Protein AF-A0A231VNX5-F1 (afdb_monomer_lite)

Structure (mmCIF, N/CA/C/O backbone):
data_AF-A0A231VNX5-F1
#
_entry.id   AF-A0A231VNX5-F1
#
loop_
_atom_site.group_PDB
_atom_site.id
_atom_site.type_symbol
_atom_site.label_atom_id
_atom_site.label_alt_id
_atom_site.label_comp_id
_atom_site.label_asym_id
_atom_site.label_entity_id
_atom_site.label_seq_id
_atom_site.pdbx_PDB_ins_code
_atom_site.Cartn_x
_atom_site.Cartn_y
_atom_site.Cartn_z
_atom_site.occupancy
_atom_site.B_iso_or_equiv
_atom_site.auth_seq_id
_atom_site.auth_comp_id
_atom_site.auth_asym_id
_atom_site.auth_atom_id
_atom_site.pdbx_PDB_model_num
ATOM 1 N N . PHE A 1 1 ? -18.971 3.110 2.033 1.00 89.12 1 PHE A N 1
ATOM 2 C CA . PHE A 1 1 ? -18.435 3.114 0.662 1.00 89.12 1 PHE A CA 1
ATOM 3 C C . PHE A 1 1 ? -19.239 2.134 -0.182 1.00 89.12 1 PHE A C 1
ATOM 5 O O . PHE A 1 1 ? -19.628 1.094 0.340 1.00 89.12 1 PHE A O 1
ATOM 12 N N . VAL A 1 2 ? -19.538 2.484 -1.434 1.00 92.44 2 VAL A N 1
ATOM 13 C CA . VAL A 1 2 ? -20.163 1.580 -2.410 1.00 92.44 2 VAL A CA 1
ATOM 14 C C . VAL A 1 2 ? -19.119 1.315 -3.477 1.00 92.44 2 VAL A C 1
ATOM 16 O O . VAL A 1 2 ? -18.562 2.260 -4.030 1.00 92.44 2 VAL A O 1
ATOM 19 N N . PHE A 1 3 ? -18.827 0.040 -3.713 1.00 92.38 3 PHE A N 1
ATOM 20 C CA . PHE A 1 3 ? -17.863 -0.350 -4.728 1.00 92.38 3 PHE A CA 1
ATOM 21 C C . PHE A 1 3 ? -18.417 0.013 -6.114 1.00 92.38 3 PHE A C 1
ATOM 23 O O . PHE A 1 3 ? -19.592 -0.269 -6.358 1.00 92.38 3 PHE A O 1
ATOM 30 N N . PRO A 1 4 ? -17.635 0.657 -6.993 1.00 93.44 4 PRO A N 1
ATOM 31 C CA . PRO A 1 4 ? -18.127 1.010 -8.316 1.00 93.44 4 PRO A CA 1
ATOM 32 C C . PRO A 1 4 ? -18.312 -0.244 -9.181 1.00 93.44 4 PRO A C 1
ATOM 34 O O . PRO A 1 4 ? -17.535 -1.193 -9.084 1.00 93.44 4 PRO A O 1
ATOM 37 N N . ASP A 1 5 ? -19.338 -0.235 -10.036 1.00 93.38 5 ASP A N 1
ATOM 38 C CA . ASP A 1 5 ? -19.585 -1.318 -11.001 1.00 93.38 5 ASP A CA 1
ATOM 39 C C . ASP A 1 5 ? -18.531 -1.336 -12.123 1.00 93.38 5 ASP A C 1
ATOM 41 O O . ASP A 1 5 ? -18.221 -2.390 -12.677 1.00 93.38 5 ASP A O 1
ATOM 45 N N . ASP A 1 6 ? -17.967 -0.166 -12.438 1.00 94.00 6 ASP A N 1
ATOM 46 C CA . ASP A 1 6 ? -16.879 0.012 -13.396 1.00 94.00 6 ASP A CA 1
ATOM 47 C C . ASP A 1 6 ? -15.547 0.244 -12.669 1.00 94.00 6 ASP A C 1
ATOM 49 O O . ASP A 1 6 ? -15.422 1.118 -11.807 1.00 94.00 6 ASP A O 1
ATOM 53 N N . LEU A 1 7 ? -14.546 -0.559 -13.028 1.00 92.62 7 LEU A N 1
ATOM 54 C CA . LEU A 1 7 ? -13.234 -0.596 -12.388 1.00 92.62 7 LEU A CA 1
ATOM 55 C C . LEU A 1 7 ? -12.119 -0.039 -13.268 1.00 92.62 7 LEU A C 1
ATOM 57 O O . LEU A 1 7 ? -10.978 0.003 -12.802 1.00 92.62 7 LEU A O 1
ATOM 61 N N . GLU A 1 8 ? -12.422 0.385 -14.502 1.00 90.44 8 GLU A N 1
ATOM 62 C CA . GLU A 1 8 ? -11.413 0.821 -15.476 1.00 90.44 8 GLU A CA 1
ATOM 63 C C . GLU A 1 8 ? -10.498 1.923 -14.918 1.00 90.44 8 GLU A C 1
ATOM 65 O O . GLU A 1 8 ? -9.282 1.888 -15.128 1.00 90.44 8 GLU A O 1
ATOM 70 N N . ASP A 1 9 ? -11.066 2.848 -14.143 1.00 91.00 9 ASP A N 1
ATOM 71 C CA . ASP A 1 9 ? -10.352 3.965 -13.516 1.00 91.00 9 ASP A CA 1
ATOM 72 C C . ASP A 1 9 ? -10.323 3.899 -11.981 1.00 91.00 9 ASP A C 1
ATOM 74 O O . ASP A 1 9 ? -9.815 4.810 -11.325 1.00 91.00 9 ASP A O 1
ATOM 78 N N . PHE A 1 10 ? -10.840 2.824 -11.378 1.00 95.62 10 PHE A N 1
ATOM 79 C CA . PHE A 1 10 ? -10.881 2.701 -9.919 1.00 95.62 10 PHE A CA 1
ATOM 80 C C . PHE A 1 10 ? -9.504 2.388 -9.322 1.00 95.62 10 PHE A C 1
ATOM 82 O O . PHE A 1 10 ? -9.124 2.944 -8.286 1.00 95.62 10 PHE A O 1
ATOM 89 N N . TYR A 1 11 ? -8.756 1.492 -9.968 1.00 96.25 11 TYR A N 1
ATOM 90 C CA . TYR A 1 11 ? -7.473 1.016 -9.462 1.00 96.25 11 TYR A CA 1
ATOM 91 C C . TYR A 1 11 ? -6.281 1.783 -10.044 1.00 96.25 11 TYR A C 1
ATOM 93 O O . TYR A 1 11 ? -6.281 2.122 -11.231 1.00 96.25 11 TYR A O 1
ATOM 101 N N . PRO A 1 12 ? -5.209 1.976 -9.251 1.00 95.88 12 PRO A N 1
ATOM 102 C CA . PRO A 1 12 ? -3.956 2.527 -9.755 1.00 95.88 12 PRO A CA 1
ATOM 103 C C . PRO A 1 12 ? -3.390 1.664 -10.893 1.00 95.88 12 PRO A C 1
ATOM 105 O O . PRO A 1 12 ? -3.318 0.432 -10.794 1.00 95.88 12 PRO A O 1
ATOM 108 N N . LYS A 1 13 ? -2.968 2.310 -11.985 1.00 94.44 13 LYS A N 1
ATOM 109 C CA . LYS A 1 13 ? -2.591 1.626 -13.233 1.00 94.44 13 LYS A CA 1
ATOM 110 C C . LYS A 1 13 ? -1.104 1.285 -13.252 1.00 94.44 13 LYS A C 1
ATOM 112 O O . LYS A 1 13 ? -0.724 0.176 -13.638 1.00 94.44 13 LYS A O 1
ATOM 117 N N . THR A 1 14 ? -0.259 2.198 -12.784 1.00 96.00 14 THR A N 1
ATOM 118 C CA . THR A 1 14 ? 1.200 2.038 -12.792 1.00 96.00 14 THR A CA 1
ATOM 119 C C . THR A 1 14 ? 1.726 1.367 -11.524 1.00 96.00 14 THR A C 1
ATOM 121 O O . THR A 1 14 ? 1.112 1.421 -10.462 1.00 96.00 14 THR A O 1
ATOM 124 N N . ASN A 1 15 ? 2.912 0.753 -11.607 1.00 96.06 15 ASN A N 1
ATOM 125 C CA . ASN A 1 15 ? 3.555 0.147 -10.436 1.00 96.06 15 ASN A CA 1
ATOM 126 C C . ASN A 1 15 ? 3.797 1.165 -9.314 1.00 96.06 15 ASN A C 1
ATOM 128 O O . ASN A 1 15 ? 3.576 0.833 -8.154 1.00 96.06 15 ASN A O 1
ATOM 132 N N . ARG A 1 16 ? 4.203 2.396 -9.656 1.00 95.88 16 ARG A N 1
ATOM 133 C CA . ARG A 1 16 ? 4.422 3.460 -8.669 1.00 95.88 16 ARG A CA 1
ATOM 134 C C . ARG A 1 16 ? 3.125 3.833 -7.955 1.00 95.88 16 ARG A C 1
ATOM 136 O O . ARG A 1 16 ? 3.092 3.772 -6.735 1.00 95.88 16 ARG A O 1
ATOM 143 N N . GLU A 1 17 ? 2.049 4.104 -8.692 1.00 97.12 17 GLU A N 1
ATOM 144 C CA . GLU A 1 17 ? 0.753 4.438 -8.080 1.00 97.12 17 GLU A CA 1
ATOM 145 C C . GLU A 1 17 ? 0.234 3.298 -7.193 1.00 97.12 17 GLU A C 1
ATOM 147 O O . GLU A 1 17 ? -0.321 3.545 -6.125 1.00 97.12 17 GLU A O 1
ATOM 152 N N . LYS A 1 18 ? 0.436 2.035 -7.600 1.00 97.88 18 LYS A N 1
ATOM 153 C CA . LYS A 1 18 ? 0.070 0.862 -6.789 1.00 97.88 18 LYS A CA 1
ATOM 154 C C . LYS A 1 18 ? 0.857 0.813 -5.481 1.00 97.88 18 LYS A C 1
ATOM 156 O O . LYS A 1 18 ? 0.275 0.554 -4.432 1.00 97.88 18 LYS A O 1
ATOM 161 N N . ILE A 1 19 ? 2.164 1.070 -5.536 1.00 97.88 19 ILE A N 1
ATOM 162 C CA . ILE A 1 19 ? 3.042 1.120 -4.359 1.00 97.88 19 ILE A CA 1
ATOM 163 C C . ILE A 1 19 ? 2.606 2.249 -3.417 1.00 97.88 19 ILE A C 1
ATOM 165 O O . ILE A 1 19 ? 2.385 1.999 -2.234 1.00 97.88 19 ILE A O 1
ATOM 169 N N . GLU A 1 20 ? 2.430 3.463 -3.939 1.00 97.69 20 GLU A N 1
ATOM 170 C CA . GLU A 1 20 ? 2.002 4.636 -3.168 1.00 97.69 20 GLU A CA 1
ATOM 171 C C . GLU A 1 20 ? 0.631 4.406 -2.516 1.00 97.69 20 GLU A C 1
ATOM 173 O O . GLU A 1 20 ? 0.463 4.638 -1.318 1.00 97.69 20 GLU A O 1
ATOM 178 N N . THR A 1 21 ? -0.325 3.860 -3.274 1.00 98.44 21 THR A N 1
ATOM 179 C CA . THR A 1 21 ? -1.665 3.518 -2.774 1.00 98.44 21 THR A CA 1
ATOM 180 C C . THR A 1 21 ? -1.598 2.457 -1.677 1.00 98.44 21 THR A C 1
ATOM 182 O O . THR A 1 21 ? -2.246 2.602 -0.641 1.00 98.44 21 THR A O 1
ATOM 185 N N . ASN A 1 22 ? -0.782 1.412 -1.853 1.00 98.50 22 ASN A N 1
ATOM 186 C CA . ASN A 1 22 ? -0.613 0.372 -0.841 1.00 98.50 22 ASN A CA 1
ATOM 187 C C . ASN A 1 22 ? -0.012 0.935 0.459 1.00 98.50 22 ASN A C 1
ATOM 189 O O . ASN A 1 22 ? -0.479 0.588 1.543 1.00 98.50 22 ASN A O 1
ATOM 193 N N . ILE A 1 23 ? 0.995 1.810 0.367 1.00 98.50 23 ILE A N 1
ATOM 194 C CA . ILE A 1 23 ? 1.610 2.464 1.533 1.00 98.50 23 ILE A CA 1
ATOM 195 C C . ILE A 1 23 ? 0.592 3.356 2.250 1.00 98.50 23 ILE A C 1
ATOM 197 O O . ILE A 1 23 ? 0.463 3.268 3.470 1.00 98.50 23 ILE A O 1
ATOM 201 N N . ALA A 1 24 ? -0.167 4.164 1.506 1.00 98.62 24 ALA A N 1
ATOM 202 C CA . ALA A 1 24 ? -1.198 5.032 2.069 1.00 98.62 24 ALA A CA 1
ATOM 203 C C . ALA A 1 24 ? -2.314 4.235 2.768 1.00 98.62 24 ALA A C 1
ATOM 205 O O . ALA A 1 24 ? -2.768 4.621 3.846 1.00 98.62 24 ALA A O 1
ATOM 206 N N . ALA A 1 25 ? -2.727 3.100 2.195 1.00 98.69 25 ALA A N 1
ATOM 207 C CA . ALA A 1 25 ? -3.697 2.205 2.818 1.00 98.69 25 ALA A CA 1
ATOM 208 C C . ALA A 1 25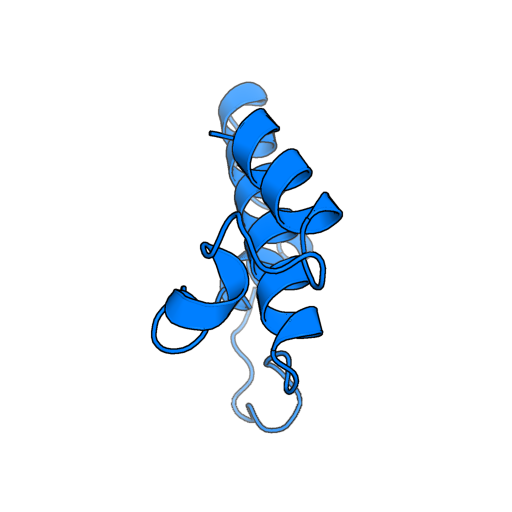 ? -3.162 1.608 4.134 1.00 98.69 25 ALA A C 1
ATOM 210 O O . ALA A 1 25 ? -3.882 1.589 5.131 1.00 98.69 25 ALA A O 1
ATOM 211 N N . ILE A 1 26 ? -1.896 1.172 4.170 1.00 98.56 26 ILE A N 1
ATOM 212 C CA . ILE A 1 26 ? -1.261 0.629 5.384 1.00 98.56 26 ILE A CA 1
ATOM 213 C C . ILE A 1 26 ? -1.142 1.698 6.478 1.00 98.56 26 ILE A C 1
ATOM 215 O O . ILE A 1 26 ? -1.492 1.429 7.629 1.00 98.56 26 ILE A O 1
ATOM 219 N N . ASP A 1 27 ? -0.699 2.912 6.132 1.00 98.69 27 ASP A N 1
ATOM 220 C CA . ASP A 1 27 ? -0.658 4.038 7.073 1.00 98.69 27 ASP A CA 1
ATOM 221 C C . ASP A 1 27 ? -2.046 4.324 7.662 1.00 98.69 27 ASP A C 1
ATOM 223 O O . ASP A 1 27 ? -2.207 4.427 8.881 1.00 98.69 27 ASP A O 1
ATOM 227 N N . LEU A 1 28 ? -3.070 4.383 6.805 1.00 98.75 28 LEU A N 1
ATOM 228 C CA . LEU A 1 28 ? -4.444 4.613 7.232 1.00 98.75 28 LEU A CA 1
ATOM 229 C C . LEU A 1 28 ? -4.917 3.540 8.221 1.00 98.75 28 LEU A C 1
ATOM 231 O O . LEU A 1 28 ? -5.454 3.900 9.267 1.00 98.75 28 LEU A O 1
ATOM 235 N N . VAL A 1 29 ? -4.687 2.249 7.947 1.00 98.50 29 VAL A N 1
ATOM 236 C CA . VAL A 1 29 ? -5.045 1.171 8.890 1.00 98.50 29 VAL A CA 1
ATOM 237 C C . VAL A 1 29 ? -4.381 1.398 10.248 1.00 98.50 29 VAL A C 1
ATOM 239 O O . VAL A 1 29 ? -5.072 1.392 11.266 1.00 98.50 29 VAL A O 1
ATOM 242 N N . LYS A 1 30 ? -3.077 1.698 10.280 1.00 98.31 30 LYS A N 1
ATOM 243 C CA . LYS A 1 30 ? -2.359 1.952 11.540 1.00 98.31 30 LYS A CA 1
ATOM 244 C C . LYS A 1 30 ? -2.915 3.148 12.312 1.00 98.31 30 LYS A C 1
ATOM 246 O O . LYS A 1 30 ? -3.027 3.096 13.541 1.00 98.31 30 LYS A O 1
ATOM 251 N N . ARG A 1 31 ? -3.288 4.230 11.619 1.00 98.50 31 ARG A N 1
ATOM 252 C 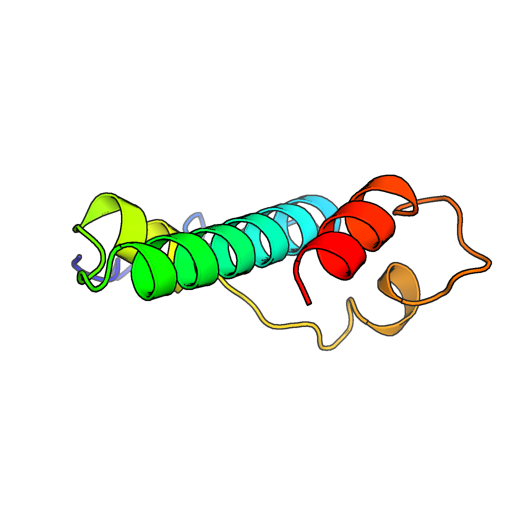CA . ARG A 1 31 ? -3.938 5.392 12.249 1.00 98.50 31 ARG A CA 1
ATOM 253 C C . ARG A 1 31 ? -5.305 5.025 12.827 1.00 98.50 31 ARG A C 1
ATOM 255 O O . ARG A 1 31 ? -5.567 5.346 13.984 1.00 98.50 31 ARG A O 1
ATOM 262 N N . LEU A 1 32 ? -6.133 4.300 12.074 1.00 98.69 32 LEU A N 1
ATOM 263 C CA . LEU A 1 32 ? -7.456 3.846 12.519 1.00 98.69 32 LEU A CA 1
ATOM 264 C C . LEU A 1 32 ? -7.379 2.935 13.750 1.00 98.69 32 LEU A C 1
ATOM 266 O O . LEU A 1 32 ? -8.152 3.107 14.694 1.00 98.69 32 LEU A O 1
ATOM 270 N N . GLU A 1 33 ? -6.415 2.012 13.776 1.00 98.19 33 GLU A N 1
ATOM 271 C CA . GLU A 1 33 ? -6.155 1.134 14.922 1.00 98.19 33 GLU A CA 1
ATOM 272 C C . GLU A 1 33 ? -5.761 1.931 16.170 1.00 98.19 33 GLU A C 1
ATOM 274 O O . GLU A 1 33 ? -6.317 1.717 17.252 1.00 98.19 33 GLU A O 1
ATOM 279 N N . LYS A 1 34 ? -4.847 2.899 16.021 1.00 98.19 34 LYS A N 1
ATOM 280 C CA . LYS A 1 34 ? -4.426 3.794 17.109 1.00 98.19 34 LYS A CA 1
ATOM 281 C C . LYS A 1 34 ? -5.593 4.623 17.650 1.00 98.19 34 LYS A C 1
ATOM 283 O O . LYS A 1 34 ? -5.715 4.798 18.861 1.00 98.19 34 LYS A O 1
ATOM 288 N N . GLU A 1 35 ? -6.439 5.126 16.758 1.00 98.38 35 GLU A N 1
ATOM 289 C CA . GLU A 1 35 ? -7.620 5.934 17.081 1.00 98.38 35 GLU A CA 1
ATOM 290 C C . GLU A 1 35 ? -8.811 5.091 17.570 1.00 98.38 35 GLU A C 1
ATOM 292 O O . GLU A 1 35 ? -9.787 5.648 18.069 1.00 98.38 35 GLU A O 1
ATOM 297 N N . ARG A 1 36 ? -8.732 3.755 17.468 1.00 98.31 36 ARG A N 1
ATOM 298 C CA . ARG A 1 36 ? -9.794 2.799 17.828 1.00 98.31 36 ARG A CA 1
ATOM 299 C C . ARG A 1 36 ? -11.137 3.116 17.170 1.00 98.31 36 ARG A C 1
ATOM 301 O O . ARG A 1 36 ? -12.190 2.997 17.799 1.00 98.31 36 ARG A O 1
ATOM 308 N N . ARG A 1 37 ? -11.109 3.505 15.898 1.00 98.44 37 ARG A N 1
ATOM 309 C CA . ARG A 1 37 ? -12.315 3.814 15.123 1.00 98.44 37 ARG A CA 1
ATOM 310 C C . ARG A 1 37 ? -12.332 3.082 13.791 1.00 98.44 37 ARG A C 1
ATOM 312 O O . ARG A 1 37 ? -11.314 2.600 13.310 1.00 98.44 37 ARG A O 1
ATOM 319 N N . GLN A 1 38 ? -13.514 3.032 13.194 1.00 98.25 38 GLN A N 1
ATOM 320 C CA . GLN A 1 38 ? -13.696 2.528 11.839 1.00 98.25 38 GLN A CA 1
ATOM 321 C C . GLN A 1 38 ? -13.368 3.611 10.803 1.00 98.25 38 GLN A C 1
ATOM 323 O O . GLN A 1 38 ? -13.449 4.812 11.090 1.00 98.25 38 GLN A O 1
ATOM 328 N N . ALA A 1 39 ? -13.021 3.162 9.597 1.00 98.31 39 ALA A N 1
ATOM 329 C CA . ALA A 1 39 ? -12.849 4.020 8.433 1.00 98.31 39 ALA A CA 1
ATOM 330 C C . ALA A 1 39 ? -14.181 4.682 8.044 1.00 98.31 39 ALA A C 1
ATOM 332 O O . ALA A 1 39 ? -15.221 4.013 8.000 1.00 98.31 39 ALA A O 1
ATOM 333 N N . ASN A 1 40 ? -14.141 5.975 7.729 1.00 98.31 40 ASN A N 1
ATOM 334 C CA . ASN A 1 40 ? -15.250 6.672 7.074 1.00 98.31 40 ASN A CA 1
ATOM 335 C C . ASN A 1 40 ? -15.357 6.257 5.582 1.00 98.31 40 ASN A C 1
ATOM 337 O O . ASN A 1 40 ? -14.511 5.500 5.101 1.00 98.31 40 ASN A O 1
ATOM 341 N N . PRO A 1 41 ? -16.395 6.673 4.834 1.00 97.94 41 PRO A N 1
ATOM 342 C CA . PRO A 1 41 ? -16.567 6.257 3.441 1.00 97.94 41 PRO A CA 1
ATOM 343 C C . PRO A 1 41 ? -15.376 6.565 2.520 1.00 97.94 41 PRO A C 1
ATOM 345 O O . PRO A 1 41 ? -15.047 5.728 1.683 1.00 97.94 41 PRO A O 1
ATOM 348 N N . GLU A 1 42 ? -14.719 7.708 2.686 1.00 97.44 42 GLU A N 1
ATOM 349 C CA . GLU A 1 42 ? -13.571 8.131 1.875 1.00 97.44 42 GLU A CA 1
ATOM 350 C C . GLU A 1 42 ? -12.321 7.292 2.196 1.00 97.44 42 GLU A C 1
ATOM 352 O O . GLU A 1 42 ? -11.584 6.854 1.315 1.00 97.44 42 GLU A O 1
ATOM 357 N N . GLU A 1 43 ? -12.106 7.002 3.476 1.00 98.56 43 GLU A N 1
ATOM 358 C CA . GLU A 1 43 ? -11.049 6.116 3.958 1.00 98.56 43 GLU A CA 1
ATOM 359 C C . GLU A 1 43 ? -11.286 4.671 3.502 1.00 98.56 43 GLU A C 1
ATOM 361 O O . GLU A 1 43 ? -10.350 3.995 3.081 1.00 98.56 43 GLU A O 1
ATOM 366 N N . 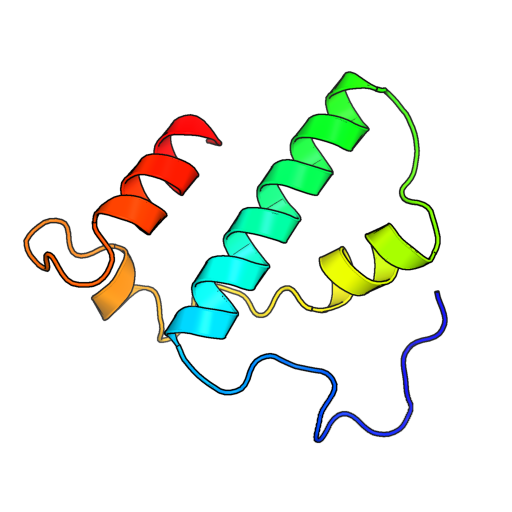GLN A 1 44 ? -12.535 4.197 3.526 1.00 98.56 44 GLN A N 1
ATOM 367 C CA . GLN A 1 44 ? -12.907 2.881 2.999 1.00 98.56 44 GLN A CA 1
ATOM 368 C C . GLN A 1 44 ? -12.597 2.757 1.505 1.00 98.56 44 GLN A C 1
ATOM 370 O O . GLN A 1 44 ? -12.150 1.696 1.075 1.00 98.56 44 GLN A O 1
ATOM 375 N N . GLU A 1 45 ? -12.801 3.820 0.723 1.00 97.81 45 GLU A N 1
ATOM 376 C CA . GLU A 1 45 ? -12.420 3.841 -0.690 1.00 97.81 45 GLU A CA 1
ATOM 377 C C . GLU A 1 45 ? -10.901 3.694 -0.862 1.00 97.81 45 GLU A C 1
ATOM 379 O O . GLU A 1 45 ? -10.456 2.882 -1.673 1.00 97.81 45 GLU A O 1
ATOM 384 N N . LEU A 1 46 ? -10.092 4.416 -0.074 1.00 98.44 46 LEU A N 1
ATOM 385 C CA . LEU A 1 46 ? -8.632 4.267 -0.110 1.00 98.44 46 LEU A CA 1
ATOM 386 C C . LEU A 1 46 ? -8.206 2.834 0.236 1.00 98.44 46 LEU A C 1
ATOM 388 O O . LEU A 1 46 ? -7.385 2.249 -0.468 1.00 98.44 46 LEU A O 1
ATOM 392 N N . LEU A 1 47 ? -8.786 2.251 1.288 1.00 98.50 47 LEU A N 1
ATOM 393 C CA . LEU A 1 47 ? -8.511 0.864 1.674 1.00 98.50 47 LEU A CA 1
ATOM 394 C C . LEU A 1 47 ? -8.893 -0.122 0.562 1.00 98.50 47 LEU A C 1
ATOM 396 O O . LEU A 1 47 ? -8.170 -1.085 0.316 1.00 98.50 47 LEU A O 1
ATOM 400 N N . ALA A 1 48 ? -9.995 0.135 -0.144 1.00 97.88 48 ALA A N 1
ATOM 401 C CA . ALA A 1 48 ? -10.469 -0.695 -1.245 1.00 97.88 48 ALA A CA 1
ATOM 402 C C . ALA A 1 48 ? -9.571 -0.641 -2.497 1.00 97.88 48 ALA A C 1
ATOM 404 O O . ALA A 1 48 ? -9.629 -1.552 -3.324 1.00 97.88 48 ALA A O 1
ATOM 405 N N . LYS A 1 49 ? -8.720 0.386 -2.629 1.00 97.94 49 LYS A N 1
ATOM 406 C CA . LYS A 1 49 ? -7.747 0.521 -3.727 1.00 97.94 49 LYS A CA 1
ATOM 407 C C . LYS A 1 49 ? -6.431 -0.227 -3.486 1.00 97.94 49 LYS A C 1
ATOM 409 O O . LYS A 1 49 ? -5.570 -0.218 -4.363 1.00 97.94 49 LYS A O 1
ATOM 414 N N . TYR A 1 50 ? -6.257 -0.892 -2.342 1.00 97.94 50 TYR A N 1
ATOM 415 C CA . TYR A 1 50 ? -5.104 -1.764 -2.102 1.00 97.94 50 TYR A CA 1
ATOM 416 C C . TYR A 1 50 ? -5.101 -2.951 -3.084 1.00 97.94 50 TYR A C 1
ATOM 418 O O . TYR A 1 50 ? -6.073 -3.702 -3.156 1.00 97.94 50 TYR A O 1
ATOM 426 N N . VAL A 1 51 ? -3.999 -3.159 -3.817 1.00 95.25 51 VAL A N 1
ATOM 427 C CA . VAL A 1 51 ? -3.914 -4.178 -4.895 1.00 95.25 51 VAL A CA 1
ATOM 428 C C . VAL A 1 51 ? -2.971 -5.353 -4.598 1.00 95.25 51 VAL A C 1
ATOM 430 O O . VAL A 1 51 ? -2.757 -6.215 -5.450 1.00 95.25 51 VAL A O 1
ATOM 433 N N . GLY A 1 52 ? -2.400 -5.424 -3.394 1.00 95.31 52 GLY A N 1
ATOM 434 C CA . GLY A 1 52 ? -1.407 -6.443 -3.040 1.00 95.31 52 GLY A CA 1
ATOM 435 C C . GLY A 1 52 ? -0.033 -6.210 -3.679 1.00 95.31 52 GLY A C 1
ATOM 436 O O . GLY A 1 52 ? 0.155 -5.317 -4.504 1.00 95.31 52 GLY A O 1
ATOM 437 N N . TRP A 1 53 ? 0.958 -7.007 -3.263 1.00 96.19 53 TRP A N 1
ATOM 438 C CA . TRP A 1 53 ? 2.351 -6.837 -3.700 1.00 96.19 53 TRP A CA 1
ATOM 439 C C . TRP A 1 53 ? 2.734 -7.694 -4.909 1.00 96.19 53 TRP A C 1
ATOM 441 O O . TRP A 1 53 ? 3.497 -7.213 -5.731 1.00 96.19 53 TRP A O 1
ATOM 451 N N . GLY A 1 54 ? 2.202 -8.914 -5.063 1.00 95.00 54 GLY A N 1
ATOM 452 C CA . GLY A 1 54 ? 2.347 -9.775 -6.255 1.00 95.00 54 GLY A CA 1
ATOM 453 C C . GLY A 1 54 ? 3.614 -9.551 -7.101 1.00 95.00 54 GLY A C 1
ATOM 454 O O . GLY A 1 54 ? 4.734 -9.672 -6.613 1.00 95.00 54 GLY A O 1
ATOM 455 N N . GLY A 1 55 ? 3.429 -9.179 -8.373 1.00 94.00 55 GLY A N 1
ATOM 456 C CA . GLY A 1 55 ? 4.527 -8.865 -9.300 1.00 94.00 55 GLY A CA 1
ATOM 457 C C . GLY A 1 55 ? 5.291 -7.563 -9.011 1.00 94.00 55 GLY A C 1
ATOM 458 O O . GLY A 1 55 ? 6.364 -7.366 -9.575 1.00 94.00 55 GLY A O 1
ATOM 459 N N . LEU A 1 56 ? 4.787 -6.689 -8.130 1.00 95.38 56 LEU A N 1
ATOM 460 C CA . LEU A 1 56 ? 5.511 -5.502 -7.653 1.00 95.38 56 LEU A CA 1
ATOM 461 C C . LEU A 1 56 ? 6.650 -5.895 -6.711 1.00 95.38 56 LEU A C 1
ATOM 463 O O . LEU A 1 56 ? 7.657 -5.197 -6.660 1.00 95.38 56 LEU A O 1
ATOM 467 N N . ALA A 1 57 ? 6.496 -7.002 -5.977 1.00 95.44 57 ALA A N 1
ATOM 468 C CA . ALA A 1 57 ? 7.389 -7.381 -4.889 1.00 95.44 57 ALA A CA 1
ATOM 469 C C . ALA A 1 57 ? 8.856 -7.497 -5.329 1.00 95.44 57 ALA A C 1
ATOM 471 O O . ALA A 1 57 ? 9.735 -7.007 -4.627 1.00 95.44 57 ALA A O 1
ATOM 472 N N . ASN A 1 58 ? 9.105 -8.076 -6.508 1.00 92.81 58 ASN A N 1
ATOM 473 C CA . ASN A 1 58 ? 10.458 -8.286 -7.028 1.00 92.81 58 ASN A CA 1
ATOM 474 C C . ASN A 1 58 ? 11.215 -6.973 -7.270 1.00 92.81 58 ASN A C 1
ATOM 476 O O . ASN A 1 58 ? 12.409 -6.911 -7.019 1.00 92.81 58 ASN A O 1
ATOM 480 N N . GLU A 1 59 ? 10.538 -5.934 -7.768 1.00 92.50 59 GLU A N 1
ATOM 481 C CA . GLU A 1 59 ? 11.170 -4.632 -8.022 1.00 92.50 59 GLU A CA 1
ATOM 482 C C . GLU A 1 59 ? 11.150 -3.755 -6.766 1.00 92.50 59 GLU A C 1
ATOM 484 O O . GLU A 1 59 ? 12.110 -3.046 -6.475 1.00 92.50 59 GLU A O 1
ATOM 489 N N . PHE A 1 60 ? 10.043 -3.796 -6.023 1.00 96.25 60 PHE A N 1
ATOM 490 C CA . PHE A 1 60 ? 9.830 -2.930 -4.877 1.00 96.25 60 PHE A CA 1
ATOM 491 C C .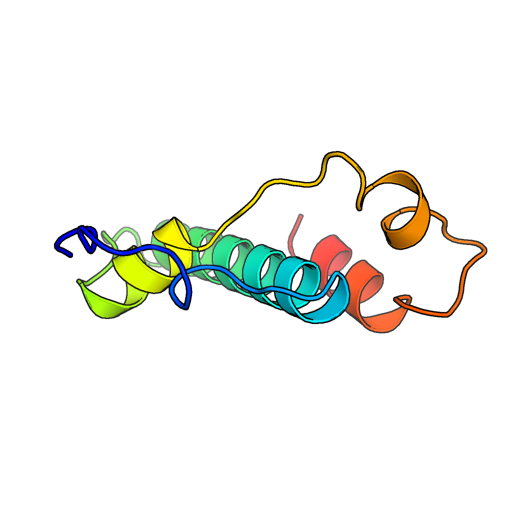 PHE A 1 60 ? 10.723 -3.306 -3.700 1.00 96.25 60 PHE A C 1
ATOM 493 O O . PHE A 1 60 ? 11.372 -2.416 -3.164 1.00 96.25 60 PHE A O 1
ATOM 500 N N . PHE A 1 61 ? 10.794 -4.587 -3.323 1.00 95.62 61 PHE A N 1
ATOM 501 C CA . PHE A 1 61 ? 11.553 -5.052 -2.155 1.00 95.62 61 PHE A CA 1
ATOM 502 C C . PHE A 1 61 ? 13.031 -5.353 -2.442 1.00 95.62 61 PHE A C 1
ATOM 504 O O . PHE A 1 61 ? 13.752 -5.738 -1.525 1.00 95.62 61 PHE A O 1
ATOM 511 N N . ASP A 1 62 ? 13.503 -5.151 -3.674 1.00 95.06 62 ASP A N 1
ATOM 512 C CA . ASP A 1 62 ? 14.932 -5.209 -3.981 1.00 95.06 62 ASP A CA 1
ATOM 513 C C . ASP A 1 62 ? 15.654 -3.991 -3.379 1.00 95.06 62 ASP A C 1
ATOM 515 O O . ASP A 1 62 ? 15.529 -2.864 -3.863 1.00 95.06 62 ASP A O 1
ATOM 519 N N . GLU A 1 63 ? 16.413 -4.213 -2.303 1.00 93.62 63 GLU A N 1
ATOM 520 C CA . GLU A 1 63 ? 17.153 -3.159 -1.602 1.00 93.62 63 GLU A CA 1
ATOM 521 C C . GLU A 1 63 ? 18.278 -2.548 -2.444 1.00 93.62 63 GLU A C 1
ATOM 523 O O . GLU A 1 63 ? 18.658 -1.405 -2.196 1.00 93.62 63 GLU A O 1
ATOM 528 N N . LEU A 1 64 ? 18.773 -3.269 -3.455 1.00 94.12 64 LEU A N 1
ATOM 529 C CA . LEU A 1 64 ? 19.807 -2.775 -4.365 1.00 94.12 64 LEU A CA 1
ATOM 530 C C . LEU A 1 64 ? 19.228 -1.867 -5.455 1.00 94.12 64 LEU A C 1
ATOM 532 O O . LEU A 1 64 ? 19.975 -1.130 -6.099 1.00 94.12 64 LEU A O 1
ATOM 536 N N . ASN A 1 65 ? 17.910 -1.898 -5.666 1.00 91.62 65 ASN A N 1
ATOM 537 C CA . ASN A 1 65 ? 17.240 -1.075 -6.660 1.00 91.62 65 ASN A CA 1
ATOM 538 C C . ASN A 1 65 ? 16.846 0.291 -6.065 1.00 91.62 65 ASN A C 1
ATOM 540 O O . ASN A 1 65 ? 15.901 0.354 -5.272 1.00 91.62 65 ASN A O 1
ATOM 544 N N . PRO A 1 66 ? 17.473 1.411 -6.472 1.00 94.88 66 PRO A N 1
ATOM 545 C CA . PRO A 1 66 ? 17.196 2.726 -5.889 1.00 94.88 66 PRO A CA 1
ATOM 546 C C . PRO A 1 66 ? 15.826 3.304 -6.285 1.00 94.88 66 PRO A C 1
ATOM 548 O O . PRO A 1 66 ? 15.381 4.286 -5.699 1.00 94.88 66 PRO A O 1
ATOM 551 N N . LYS A 1 67 ? 15.129 2.714 -7.269 1.00 95.50 67 LYS A N 1
ATOM 552 C CA . LYS A 1 67 ? 13.906 3.269 -7.878 1.00 95.50 67 LYS A CA 1
ATOM 553 C C . LYS A 1 67 ? 12.777 3.569 -6.887 1.00 95.50 67 LYS A C 1
ATOM 555 O O . LYS A 1 67 ? 12.026 4.513 -7.128 1.00 95.50 67 LYS A O 1
ATOM 560 N N . TYR A 1 68 ? 12.655 2.760 -5.834 1.00 95.88 68 TYR A N 1
ATOM 561 C CA . TYR A 1 68 ? 11.620 2.884 -4.799 1.00 95.88 68 TYR A CA 1
ATOM 562 C C . TYR A 1 68 ? 12.211 2.929 -3.387 1.00 95.88 68 TYR A C 1
ATOM 564 O O . TYR A 1 68 ? 11.609 2.442 -2.429 1.00 95.88 68 TYR A O 1
ATOM 572 N N . GLU A 1 69 ? 13.441 3.427 -3.250 1.00 96.50 69 GLU A N 1
ATOM 573 C CA . GLU A 1 69 ? 14.119 3.472 -1.956 1.00 96.50 69 GLU A CA 1
ATOM 574 C C . GLU A 1 69 ? 13.319 4.277 -0.928 1.00 96.50 69 GLU A C 1
ATOM 576 O O . GLU A 1 69 ? 13.112 3.812 0.193 1.00 96.50 69 GLU A O 1
ATOM 581 N N . THR A 1 70 ? 12.808 5.443 -1.322 1.00 96.94 70 THR A N 1
ATOM 582 C CA . THR A 1 70 ? 11.999 6.299 -0.451 1.00 96.94 70 THR A CA 1
ATOM 583 C C . THR A 1 70 ? 10.732 5.584 0.011 1.00 96.94 70 THR A C 1
ATOM 585 O O . THR A 1 70 ? 10.490 5.485 1.211 1.00 96.94 70 THR A O 1
ATOM 588 N N . GLU A 1 71 ? 9.962 5.018 -0.915 1.00 97.50 71 GLU A N 1
ATOM 589 C CA . GLU A 1 71 ? 8.716 4.306 -0.638 1.00 97.50 71 GLU A CA 1
ATOM 590 C C . GLU A 1 71 ? 8.958 3.063 0.237 1.00 97.50 71 GLU A C 1
ATOM 592 O O . GLU A 1 71 ? 8.197 2.794 1.170 1.00 97.50 71 GLU A O 1
ATOM 597 N N . ARG A 1 72 ? 10.060 2.332 0.014 1.00 97.06 72 ARG A N 1
ATOM 598 C CA . ARG A 1 72 ? 10.482 1.232 0.895 1.00 97.06 72 ARG A CA 1
ATOM 599 C C . ARG A 1 72 ? 10.787 1.711 2.308 1.00 97.06 72 ARG A C 1
ATOM 601 O O . ARG A 1 72 ? 10.376 1.056 3.263 1.00 97.06 72 ARG A O 1
ATOM 608 N N . LEU A 1 73 ? 11.534 2.805 2.460 1.00 97.12 73 LEU A N 1
ATOM 609 C CA . LEU A 1 73 ? 11.867 3.356 3.776 1.00 97.12 73 LEU A CA 1
ATOM 610 C C . LEU A 1 73 ? 10.607 3.825 4.508 1.00 97.12 73 LEU A C 1
ATOM 612 O O . LEU A 1 73 ? 10.460 3.552 5.701 1.00 97.12 73 LEU A O 1
ATOM 616 N N . THR A 1 74 ? 9.667 4.446 3.792 1.00 97.69 74 THR A N 1
ATOM 617 C CA . THR A 1 74 ? 8.351 4.790 4.336 1.00 97.69 74 THR A CA 1
ATOM 618 C C . THR A 1 74 ? 7.627 3.543 4.824 1.00 97.69 74 THR A C 1
ATOM 620 O O . THR A 1 74 ? 7.249 3.492 5.993 1.00 97.69 74 THR A O 1
ATOM 623 N N . LEU A 1 75 ? 7.506 2.502 3.992 1.00 97.31 75 LEU A N 1
ATOM 624 C CA . LEU A 1 75 ? 6.862 1.256 4.406 1.00 97.31 75 LEU A CA 1
ATOM 625 C C . LEU A 1 75 ? 7.548 0.632 5.628 1.00 97.31 75 LEU A C 1
ATOM 62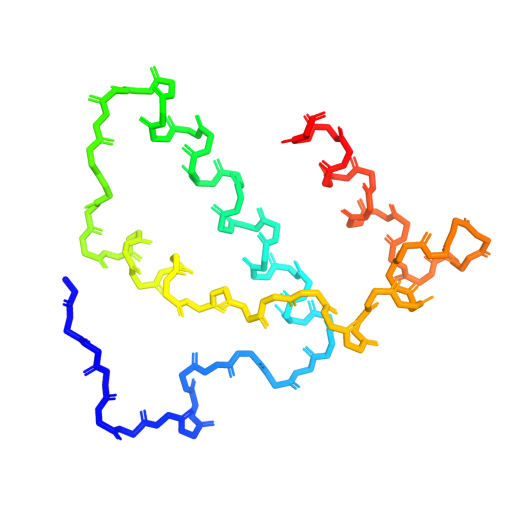7 O O . LEU A 1 75 ? 6.852 0.232 6.552 1.00 97.31 75 LEU A O 1
ATOM 631 N N . LYS A 1 76 ? 8.887 0.597 5.675 1.00 96.31 76 LYS A N 1
ATOM 632 C CA . LYS A 1 76 ? 9.657 0.080 6.822 1.00 96.31 76 LYS A CA 1
ATOM 633 C C . LYS A 1 76 ? 9.362 0.833 8.122 1.00 96.31 76 LYS A C 1
ATOM 635 O O . LYS A 1 76 ? 9.306 0.211 9.171 1.00 96.31 76 LYS A O 1
ATOM 64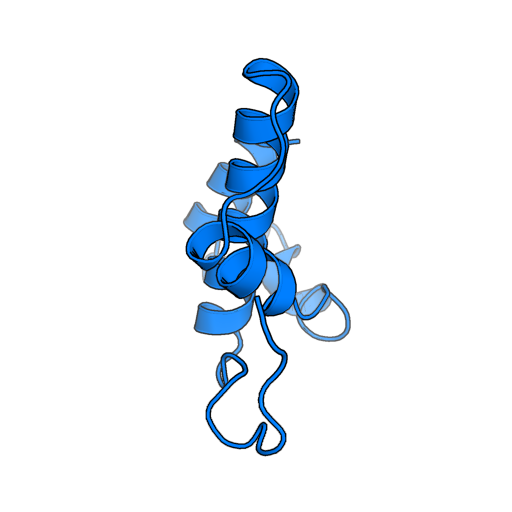0 N N . SER A 1 77 ? 9.151 2.150 8.075 1.00 97.12 77 SER A N 1
ATOM 641 C CA . SER A 1 77 ? 8.739 2.920 9.264 1.00 97.12 77 SER A CA 1
ATOM 642 C C . SER A 1 77 ? 7.310 2.603 9.727 1.00 97.12 77 SER A C 1
ATOM 644 O O . SER A 1 77 ? 6.957 2.837 10.883 1.00 97.12 77 SER A O 1
ATOM 646 N N . LEU A 1 78 ? 6.498 2.061 8.817 1.00 95.62 78 LEU A N 1
ATOM 647 C CA . LEU A 1 78 ? 5.110 1.690 9.025 1.00 95.62 78 LEU A CA 1
ATOM 648 C C . LEU A 1 78 ? 4.921 0.206 9.315 1.00 95.62 78 LEU A C 1
ATOM 650 O O . LEU A 1 78 ? 3.766 -0.176 9.435 1.00 95.62 78 LEU A O 1
ATOM 654 N N . VAL A 1 79 ? 5.939 -0.649 9.452 1.00 88.19 79 VAL A N 1
ATOM 655 C CA . VAL A 1 79 ? 5.745 -2.075 9.807 1.00 88.19 79 VAL A CA 1
ATOM 656 C C . VAL A 1 79 ? 6.551 -2.483 11.020 1.00 88.19 79 VAL A C 1
ATOM 658 O O . VAL A 1 79 ? 7.753 -2.166 11.088 1.00 88.19 79 VAL A O 1
#

Secondary structure (DSSP, 8-state):
----S--TTTS--SHHHHHHHHHHHHHHHHHHHHHT-PPPHHHHHHHHT---SGGGHHHHS-TT-GGGHHHHHHHHHT-

Sequence (79 aa):
FVFPDDLEDFYPKTNREKIETNIAAIDLVKRLEKERRQANPEEQELLAKYVGWGGLANEFFDELNPKYETERLTLKSLV

pLDDT: mean 96.22, std 2.43, range [88.19, 98.75]

Radius of gyration: 13.66 Å; chains: 1; bounding box: 40×18×33 Å

Foldseek 3Di:
DDDDPDCPPLEDDDLVSLLVLQLVLLVLVVVCVVVVHDDDPVNVSSVVRNDDCVPVCVQQVPCVRPPNVVSNVSVVVSD